Protein AF-A0A497AM89-F1 (afdb_monomer)

Radius of gyration: 17.64 Å; Cα contacts (8 Å, |Δi|>4): 159; chains: 1; bounding box: 43×47×43 Å

Nearest PDB structures (foldseek):
  7n85-assembly1_N  TM=2.072E-01  e=9.707E+00  Saccharomyces cerevisiae

Solvent-accessible surface area (backbone atoms only — not comparable to full-atom values): 8604 Å² total; per-residue (Å²): 138,63,62,71,59,45,32,52,53,54,48,43,53,71,74,68,54,78,68,84,82,56,88,74,90,77,74,76,93,65,68,86,78,47,58,46,71,49,57,43,36,71,76,39,58,88,49,43,69,55,52,53,50,50,43,69,69,37,69,60,67,44,35,22,43,51,42,39,47,38,32,70,67,60,73,43,60,59,74,57,38,69,57,47,36,76,66,51,72,31,30,36,32,23,48,21,44,52,47,31,33,75,74,61,70,43,58,66,71,56,38,71,65,44,36,82,69,54,89,47,61,54,42,65,59,30,50,49,50,43,60,66,46,56,53,38,67,74,63,73,60,84,77,76,85,79,132

Structure (mmCIF, N/CA/C/O backbone):
data_AF-A0A497AM89-F1
#
_entry.id   AF-A0A497AM89-F1
#
loop_
_atom_site.group_PDB
_atom_site.id
_atom_site.type_symbol
_atom_site.label_atom_id
_atom_site.label_alt_id
_atom_site.label_comp_id
_atom_site.label_asym_id
_atom_site.label_entity_id
_atom_site.label_seq_id
_atom_site.pdbx_PDB_ins_code
_atom_site.Cartn_x
_atom_site.Cartn_y
_atom_site.Cartn_z
_atom_site.occupancy
_atom_site.B_iso_or_equiv
_atom_site.auth_seq_id
_atom_site.auth_comp_id
_atom_site.auth_asym_id
_atom_site.auth_atom_id
_atom_site.pdbx_PDB_model_num
ATOM 1 N N . MET A 1 1 ? 3.014 17.227 -13.993 1.00 41.84 1 MET A N 1
ATOM 2 C CA . MET A 1 1 ? 4.405 16.727 -13.898 1.00 41.84 1 MET A CA 1
ATOM 3 C C . MET A 1 1 ? 4.469 15.396 -13.118 1.00 41.84 1 MET A C 1
ATOM 5 O O . MET A 1 1 ? 5.423 15.170 -12.396 1.00 41.84 1 MET A O 1
ATOM 9 N N . TYR A 1 2 ? 3.465 14.515 -13.268 1.00 42.91 2 TYR A N 1
ATOM 10 C CA . TYR A 1 2 ?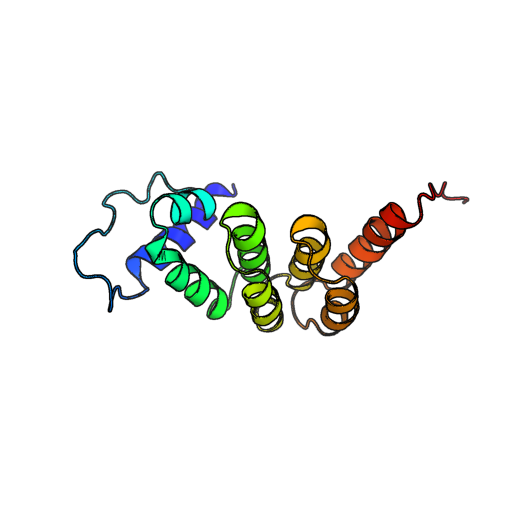 3.401 13.183 -12.627 1.00 42.91 2 TYR A CA 1
ATOM 11 C C . 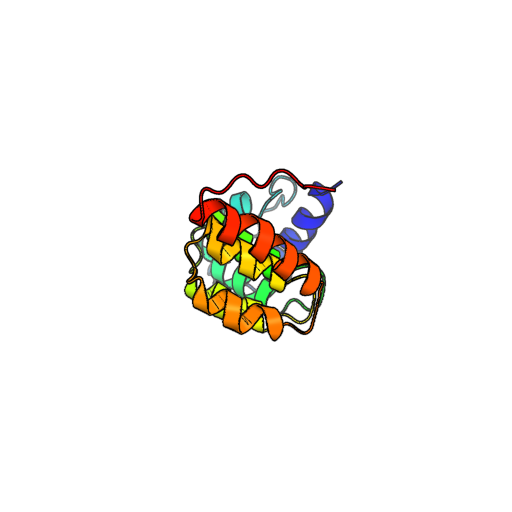TYR A 1 2 ? 3.925 12.068 -13.563 1.00 42.91 2 TYR A C 1
ATOM 13 O O . TYR A 1 2 ? 4.607 11.149 -13.130 1.00 42.91 2 TYR A O 1
ATOM 21 N N . TYR A 1 3 ? 3.716 12.227 -14.876 1.00 39.88 3 TYR A N 1
ATOM 22 C CA . TYR A 1 3 ? 3.997 11.230 -15.922 1.00 39.88 3 TYR A CA 1
ATOM 23 C C . TYR A 1 3 ? 5.466 10.778 -16.067 1.00 39.88 3 TYR A C 1
ATOM 25 O O . TYR A 1 3 ? 5.734 9.659 -16.494 1.00 39.88 3 TYR A O 1
ATOM 33 N N . ILE A 1 4 ? 6.441 11.614 -15.693 1.00 49.31 4 ILE A N 1
ATOM 34 C CA . ILE A 1 4 ? 7.875 11.277 -15.825 1.00 49.31 4 ILE A CA 1
ATOM 35 C C . ILE A 1 4 ? 8.347 10.358 -14.681 1.00 49.31 4 ILE A C 1
ATOM 37 O O . ILE A 1 4 ? 9.340 9.646 -14.830 1.00 49.31 4 ILE A O 1
ATOM 41 N N . TYR A 1 5 ? 7.656 10.370 -13.536 1.00 51.84 5 TYR A N 1
ATOM 42 C CA . TYR A 1 5 ? 8.082 9.635 -12.346 1.00 51.84 5 TYR A CA 1
ATOM 43 C C . TYR A 1 5 ? 7.688 8.154 -12.417 1.00 51.84 5 TYR A C 1
ATOM 45 O O . TYR A 1 5 ? 8.537 7.297 -12.178 1.00 51.84 5 TYR A O 1
ATOM 53 N N . GLU A 1 6 ? 6.460 7.850 -12.849 1.00 57.66 6 GLU A N 1
ATOM 54 C CA . GLU A 1 6 ? 5.988 6.465 -13.007 1.00 57.66 6 GLU A CA 1
ATOM 55 C C . GLU A 1 6 ? 6.742 5.710 -14.104 1.00 57.66 6 GLU A C 1
ATOM 57 O O . GLU A 1 6 ? 7.229 4.604 -13.878 1.00 57.66 6 GLU A O 1
ATOM 62 N N . SER A 1 7 ? 6.986 6.364 -15.243 1.00 54.81 7 SER A N 1
ATOM 63 C CA . SER A 1 7 ? 7.740 5.786 -16.365 1.00 54.81 7 SER A CA 1
ATOM 64 C C . SER A 1 7 ? 9.145 5.297 -15.960 1.00 54.81 7 SER A C 1
ATOM 66 O O . SER A 1 7 ? 9.651 4.316 -16.500 1.00 54.81 7 SER A O 1
ATOM 68 N N . ARG A 1 8 ? 9.792 5.943 -14.973 1.00 64.06 8 ARG A N 1
ATOM 69 C CA . ARG A 1 8 ? 11.110 5.525 -14.455 1.00 64.06 8 ARG A CA 1
ATOM 70 C C . ARG A 1 8 ? 11.036 4.315 -13.523 1.00 64.06 8 ARG A C 1
ATOM 72 O O . ARG A 1 8 ? 11.970 3.517 -13.528 1.00 64.06 8 ARG A O 1
ATOM 79 N N . LYS A 1 9 ? 9.962 4.168 -12.738 1.00 66.56 9 LYS A N 1
ATOM 80 C CA . LYS A 1 9 ? 9.742 2.989 -11.878 1.00 66.56 9 LYS A CA 1
ATOM 81 C C . LYS A 1 9 ? 9.435 1.755 -12.719 1.00 66.56 9 LYS A C 1
ATOM 83 O O . LYS A 1 9 ? 10.019 0.701 -12.496 1.00 66.56 9 LYS A O 1
ATOM 88 N N . ILE A 1 10 ? 8.582 1.923 -13.728 1.00 66.12 10 ILE A N 1
ATOM 89 C CA . ILE A 1 10 ? 8.226 0.872 -14.685 1.00 66.12 10 ILE A CA 1
ATOM 90 C C . ILE A 1 10 ? 9.477 0.421 -15.447 1.00 66.12 10 ILE A C 1
ATOM 92 O O . ILE A 1 10 ? 9.793 -0.766 -15.461 1.00 66.12 10 ILE A O 1
ATOM 96 N N . ALA A 1 11 ? 10.276 1.368 -15.956 1.00 62.06 11 ALA A N 1
ATOM 97 C CA . ALA A 1 11 ? 11.578 1.059 -16.545 1.00 62.06 11 ALA A CA 1
ATOM 98 C C . ALA A 1 11 ? 12.500 0.308 -15.564 1.00 62.06 11 ALA A C 1
ATOM 100 O O . ALA A 1 11 ? 13.150 -0.661 -15.945 1.00 62.06 11 ALA A O 1
ATOM 101 N N . TYR A 1 12 ? 12.560 0.715 -14.291 1.00 66.94 12 TYR A N 1
ATOM 102 C CA . TYR A 1 12 ? 13.382 0.035 -13.287 1.00 66.94 12 TYR A CA 1
ATOM 103 C C . TYR A 1 12 ? 12.977 -1.433 -13.108 1.00 66.94 12 TYR A C 1
ATOM 105 O O . TYR A 1 12 ? 13.847 -2.301 -13.166 1.00 66.94 12 TYR A O 1
ATOM 113 N N . VAL A 1 13 ? 11.678 -1.722 -12.970 1.00 65.19 13 VAL A N 1
ATOM 114 C CA . VAL A 1 13 ? 11.175 -3.103 -12.866 1.00 65.19 13 VAL A CA 1
ATOM 115 C C . VAL A 1 13 ? 11.554 -3.920 -14.099 1.00 65.19 13 VAL A C 1
ATOM 117 O O . VAL A 1 13 ? 12.053 -5.033 -13.960 1.00 65.19 13 VAL A O 1
ATOM 120 N N . MET A 1 14 ? 11.417 -3.340 -15.292 1.00 63.97 14 MET A N 1
ATOM 121 C CA . MET A 1 14 ? 11.746 -4.007 -16.554 1.00 63.97 14 MET A CA 1
ATOM 122 C C . MET A 1 14 ? 13.244 -4.296 -16.739 1.00 63.97 14 MET A C 1
ATOM 124 O O . MET A 1 14 ? 13.595 -5.299 -17.354 1.00 63.97 14 MET A O 1
ATOM 128 N N . PHE A 1 15 ? 14.135 -3.434 -16.232 1.00 64.00 15 PHE A N 1
ATOM 129 C CA . PHE A 1 15 ? 15.583 -3.548 -16.466 1.00 64.00 15 PHE A CA 1
ATOM 130 C C . PHE A 1 15 ? 16.378 -4.176 -15.309 1.00 64.00 15 PHE A C 1
ATOM 132 O O . PHE A 1 15 ? 17.474 -4.678 -15.551 1.00 64.00 15 PHE A O 1
ATOM 139 N N . HIS A 1 16 ? 15.886 -4.122 -14.063 1.00 60.53 16 HIS A N 1
ATOM 140 C CA . HIS A 1 16 ? 16.680 -4.470 -12.871 1.00 60.53 16 HIS A CA 1
ATOM 141 C C . HIS A 1 16 ? 16.189 -5.697 -12.099 1.00 60.53 16 HIS A C 1
ATOM 143 O O . HIS A 1 16 ? 16.993 -6.281 -11.371 1.00 60.53 16 HIS A O 1
ATOM 149 N N . TYR A 1 17 ? 14.935 -6.134 -12.261 1.00 58.84 17 TYR A N 1
ATOM 150 C CA . TYR A 1 17 ? 14.519 -7.430 -11.722 1.00 58.84 17 TYR A CA 1
ATOM 151 C C . TYR A 1 17 ? 14.913 -8.501 -12.732 1.00 58.84 17 TYR A C 1
ATOM 153 O O . TYR A 1 17 ? 14.383 -8.526 -13.844 1.00 58.84 17 TYR A O 1
ATOM 161 N N . PRO A 1 18 ? 15.902 -9.357 -12.413 1.00 49.38 18 PRO A N 1
ATOM 162 C CA . PRO A 1 18 ? 16.391 -10.309 -13.381 1.00 49.38 18 PRO A CA 1
ATOM 163 C C . PRO A 1 18 ? 15.246 -11.278 -13.674 1.00 49.38 18 PRO A C 1
ATOM 165 O O . PRO A 1 18 ? 14.744 -11.940 -12.765 1.00 49.38 18 PRO A O 1
ATOM 168 N N . LEU A 1 19 ? 14.863 -11.344 -14.950 1.00 49.59 19 LEU A N 1
ATOM 169 C CA . LEU A 1 19 ? 13.960 -12.305 -15.588 1.00 49.59 19 LEU A CA 1
ATOM 170 C C . LEU A 1 19 ? 14.469 -13.754 -15.405 1.00 49.59 19 LEU A C 1
ATOM 172 O O . LEU A 1 19 ? 14.641 -14.497 -16.364 1.00 49.59 19 LEU A O 1
ATOM 176 N N . LYS A 1 20 ? 14.786 -14.188 -14.179 1.00 43.16 20 LYS A N 1
ATOM 177 C CA . LYS A 1 20 ? 15.397 -15.496 -13.908 1.00 43.16 20 LYS A CA 1
ATOM 178 C C . LYS A 1 20 ? 14.455 -16.657 -14.217 1.00 43.16 20 LYS A C 1
ATOM 180 O O . LYS A 1 20 ? 14.937 -17.778 -14.288 1.00 43.16 20 LYS A O 1
ATOM 185 N N . ASN A 1 21 ? 13.165 -16.390 -14.442 1.00 42.69 21 ASN A N 1
ATOM 186 C CA . ASN A 1 21 ? 12.148 -17.413 -14.685 1.00 42.69 21 ASN A CA 1
ATOM 187 C C . ASN A 1 21 ? 11.257 -17.172 -15.917 1.00 42.69 21 ASN A C 1
ATOM 189 O O . ASN A 1 21 ? 10.284 -17.902 -16.086 1.00 42.69 21 ASN A O 1
ATOM 193 N N . THR A 1 22 ? 11.558 -16.215 -16.800 1.00 45.19 22 THR A N 1
ATOM 194 C CA . THR A 1 22 ? 10.857 -16.124 -18.092 1.00 45.19 22 THR A CA 1
ATOM 195 C C . THR A 1 22 ? 11.773 -16.627 -19.200 1.00 45.19 22 THR A C 1
ATOM 197 O O . THR A 1 22 ? 12.728 -15.978 -19.626 1.00 45.19 22 THR A O 1
ATOM 200 N N . HIS A 1 23 ? 11.494 -17.846 -19.662 1.00 40.28 23 HIS A N 1
ATOM 201 C CA . HIS A 1 23 ? 11.965 -18.289 -20.965 1.00 40.28 23 HIS A CA 1
ATOM 202 C C . HIS A 1 23 ? 11.482 -17.274 -22.013 1.00 40.28 23 HIS A C 1
ATOM 204 O O . HIS A 1 23 ? 10.283 -17.048 -22.125 1.00 40.28 23 HIS A O 1
ATOM 210 N N . HIS A 1 24 ? 12.434 -16.722 -22.770 1.00 40.03 24 HIS A N 1
ATOM 211 C CA . HIS A 1 24 ? 12.269 -15.808 -23.908 1.00 40.03 24 HIS A CA 1
ATOM 212 C C . HIS A 1 24 ? 12.011 -14.324 -23.579 1.00 40.03 24 HIS A C 1
ATOM 214 O O . HIS A 1 24 ? 10.889 -13.856 -23.492 1.00 40.03 24 HIS A O 1
ATOM 220 N N . GLY A 1 25 ? 13.099 -13.552 -23.500 1.00 46.28 25 GLY A N 1
ATOM 221 C CA . GLY A 1 25 ? 13.471 -12.651 -24.602 1.00 46.28 25 GLY A CA 1
ATOM 222 C C . GLY A 1 25 ? 12.573 -11.464 -24.969 1.00 46.28 25 GLY A C 1
ATOM 223 O O . GLY A 1 25 ? 12.875 -10.821 -25.966 1.00 46.28 25 GLY A O 1
ATOM 224 N N . GLU A 1 26 ? 11.531 -11.135 -24.216 1.00 50.97 26 GLU A N 1
ATOM 225 C CA . GLU A 1 26 ? 10.704 -9.952 -24.484 1.00 50.97 26 GLU A CA 1
ATOM 226 C C . GLU A 1 26 ? 11.038 -8.841 -23.485 1.00 50.97 26 GLU A C 1
ATOM 228 O O . GLU A 1 26 ? 10.316 -8.595 -22.525 1.00 50.97 26 GLU A O 1
ATOM 233 N N . VAL A 1 27 ? 12.179 -8.177 -23.691 1.00 52.66 27 VAL A N 1
ATOM 234 C CA . VAL A 1 27 ? 12.383 -6.827 -23.147 1.00 52.66 27 VAL A CA 1
ATOM 235 C C . VAL A 1 27 ? 11.750 -5.873 -24.165 1.00 52.66 27 VAL A C 1
ATOM 237 O O . VAL A 1 27 ? 12.249 -5.807 -25.288 1.00 52.66 27 VAL A O 1
ATOM 240 N N . PRO A 1 28 ? 10.660 -5.160 -23.839 1.00 52.16 28 PRO A N 1
ATOM 241 C CA . PRO A 1 28 ? 10.019 -4.236 -24.769 1.00 52.16 28 PRO A CA 1
ATOM 242 C C . PRO A 1 28 ? 11.004 -3.149 -25.199 1.00 52.16 28 PRO A C 1
ATOM 244 O O . PRO A 1 28 ? 11.525 -2.409 -24.362 1.00 52.16 28 PRO A O 1
ATOM 247 N N . GLU A 1 29 ? 11.257 -3.046 -26.504 1.00 49.19 29 GLU A N 1
ATOM 248 C CA . GLU A 1 29 ? 12.229 -2.104 -27.078 1.00 49.19 29 GLU A CA 1
ATOM 249 C C . GLU A 1 29 ? 11.860 -0.630 -26.819 1.00 49.19 29 GLU A C 1
ATOM 251 O O . GLU A 1 29 ? 12.719 0.248 -26.903 1.00 49.19 29 GLU A O 1
ATOM 256 N N . THR A 1 30 ? 10.611 -0.336 -26.435 1.00 53.09 30 THR A N 1
ATOM 257 C CA . THR A 1 30 ? 10.138 1.031 -26.181 1.00 53.09 30 THR A CA 1
ATOM 258 C C . THR A 1 30 ? 9.281 1.134 -24.914 1.00 53.09 30 THR A C 1
ATOM 260 O O . THR A 1 30 ? 8.060 1.041 -24.953 1.00 53.09 30 THR A O 1
ATOM 263 N N . VAL A 1 31 ? 9.921 1.448 -23.782 1.00 54.50 31 VAL A N 1
ATOM 264 C CA . VAL A 1 31 ? 9.270 1.847 -22.507 1.00 54.50 31 VAL A CA 1
ATOM 265 C C . VAL A 1 31 ? 8.541 3.206 -22.615 1.00 54.50 31 VAL A C 1
ATOM 267 O O . VAL A 1 31 ? 7.919 3.671 -21.667 1.00 54.50 31 VAL A O 1
ATOM 270 N N . GLN A 1 32 ? 8.610 3.876 -23.770 1.00 55.03 32 GLN A N 1
ATOM 271 C CA . GLN A 1 32 ? 8.158 5.260 -23.949 1.00 55.03 32 GLN A CA 1
ATOM 272 C C . GLN A 1 32 ? 6.633 5.462 -23.911 1.00 55.03 32 GLN A C 1
ATOM 274 O O . GLN A 1 32 ? 6.206 6.607 -23.788 1.00 55.03 32 GLN A O 1
ATOM 279 N N . GLU A 1 33 ? 5.823 4.400 -23.966 1.00 60.09 33 GLU A N 1
ATOM 280 C CA . GLU A 1 33 ? 4.354 4.518 -24.024 1.00 60.09 33 GLU A CA 1
ATOM 281 C C . GLU A 1 33 ? 3.624 4.046 -22.757 1.00 60.09 33 GLU A C 1
ATOM 283 O O . GLU A 1 33 ? 2.434 4.314 -22.605 1.00 60.09 33 GLU A O 1
ATOM 288 N N . ILE A 1 34 ? 4.314 3.399 -21.814 1.00 67.56 34 ILE A N 1
ATOM 289 C CA . ILE A 1 34 ? 3.680 2.875 -20.599 1.00 67.56 34 ILE A CA 1
ATOM 290 C C . ILE A 1 34 ? 3.787 3.919 -19.491 1.00 67.56 34 ILE A C 1
ATOM 292 O O . ILE A 1 34 ? 4.858 4.149 -18.929 1.00 67.56 34 ILE A O 1
ATOM 296 N N . SER A 1 35 ? 2.661 4.563 -19.188 1.00 71.00 35 SER A N 1
ATOM 297 C CA . SER A 1 35 ? 2.618 5.697 -18.259 1.00 71.00 35 SER A CA 1
ATOM 298 C C . SER A 1 35 ? 2.102 5.344 -16.862 1.00 71.00 35 SER A C 1
ATOM 300 O O . SER A 1 35 ? 2.292 6.132 -15.932 1.00 71.00 35 SER A O 1
ATOM 302 N N . THR A 1 36 ? 1.481 4.170 -16.704 1.00 77.00 36 THR A N 1
ATOM 303 C CA . THR A 1 36 ? 0.863 3.717 -15.451 1.00 77.00 36 THR A CA 1
ATOM 304 C C . THR A 1 36 ? 1.127 2.235 -15.168 1.00 77.00 36 THR A C 1
ATOM 306 O O . THR A 1 36 ? 1.404 1.450 -16.077 1.00 77.0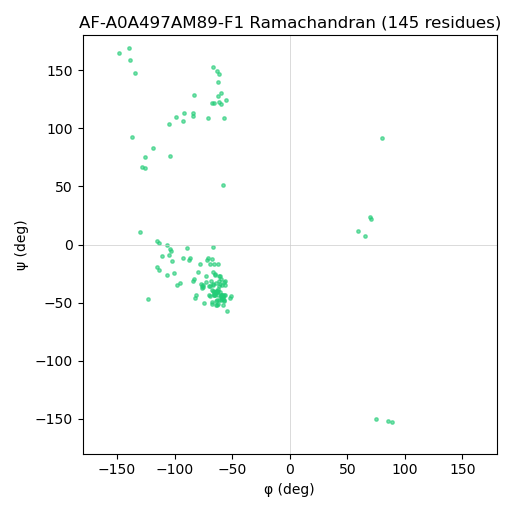0 36 THR A O 1
ATOM 309 N N . TRP A 1 37 ? 1.007 1.834 -13.896 1.00 79.00 37 TRP A N 1
ATOM 310 C CA . TRP A 1 37 ? 1.021 0.417 -13.512 1.00 79.00 37 TRP A CA 1
ATOM 311 C C . TRP A 1 37 ? -0.121 -0.380 -14.137 1.00 79.00 37 TRP A C 1
ATOM 313 O O . TRP A 1 37 ? 0.056 -1.562 -14.417 1.00 79.00 37 TRP A O 1
ATOM 323 N N . GLU A 1 38 ? -1.266 0.260 -14.367 1.00 83.56 38 GLU A N 1
ATOM 324 C CA . GLU A 1 38 ? -2.422 -0.363 -15.005 1.00 83.56 38 GLU A CA 1
ATOM 325 C C . GLU A 1 38 ? -2.091 -0.767 -16.442 1.00 83.56 38 GLU A C 1
ATOM 327 O O . GLU A 1 38 ? -2.215 -1.941 -16.786 1.00 83.56 38 GLU A O 1
ATOM 332 N N . ASP A 1 39 ? -1.558 0.160 -17.244 1.00 83.50 39 ASP A N 1
ATOM 333 C CA . ASP A 1 39 ? -1.111 -0.130 -18.611 1.00 83.50 39 ASP A CA 1
ATOM 334 C C . ASP A 1 39 ? -0.043 -1.234 -18.616 1.00 83.50 39 ASP A C 1
ATOM 336 O O . ASP A 1 39 ? -0.122 -2.185 -19.395 1.00 83.50 39 ASP A O 1
ATOM 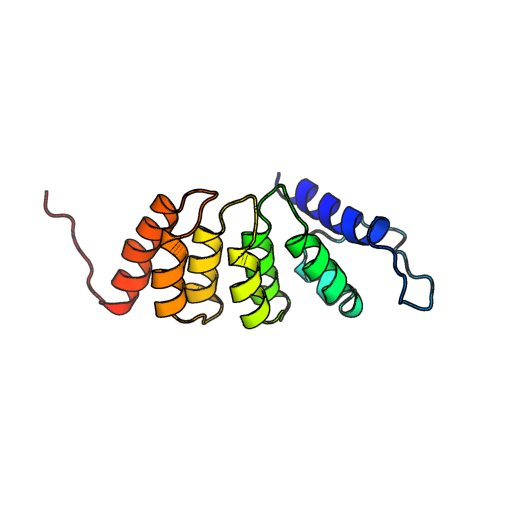340 N N . PHE A 1 40 ? 0.926 -1.145 -17.696 1.00 81.94 40 PHE A N 1
ATOM 341 C CA . PHE A 1 40 ? 2.014 -2.113 -17.584 1.00 81.94 40 PHE A CA 1
ATOM 342 C C . PHE A 1 40 ? 1.516 -3.524 -17.260 1.00 81.94 40 PHE A C 1
ATOM 344 O O . PHE A 1 40 ? 1.889 -4.480 -17.934 1.00 81.94 40 PHE A O 1
ATOM 351 N N . ILE A 1 41 ? 0.681 -3.672 -16.230 1.00 84.38 41 ILE A N 1
ATOM 352 C CA . ILE A 1 41 ? 0.191 -4.978 -15.775 1.00 84.38 41 ILE A CA 1
ATOM 353 C C . ILE A 1 41 ? -0.824 -5.549 -16.769 1.00 84.38 41 ILE A C 1
ATOM 355 O O . ILE A 1 41 ? -0.863 -6.763 -16.955 1.00 84.38 41 ILE A O 1
ATOM 359 N N . ASN A 1 42 ? -1.610 -4.707 -17.442 1.00 84.19 42 ASN A N 1
ATOM 360 C CA . ASN A 1 42 ? -2.505 -5.159 -18.505 1.00 84.19 42 ASN A CA 1
ATOM 361 C C . ASN A 1 42 ? -1.723 -5.684 -19.715 1.00 84.19 42 ASN A C 1
ATOM 363 O O . ASN A 1 42 ? -2.103 -6.703 -20.291 1.00 84.19 42 ASN A O 1
ATOM 367 N N . GLN A 1 43 ? -0.620 -5.025 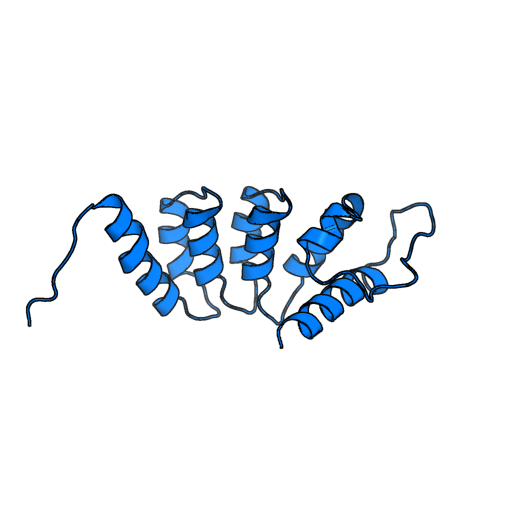-20.081 1.00 83.94 43 GLN A N 1
ATOM 368 C CA . GLN A 1 43 ? 0.227 -5.456 -21.192 1.00 83.94 43 GLN A CA 1
ATOM 369 C C . GLN A 1 43 ? 1.105 -6.665 -20.827 1.00 83.94 43 GLN A C 1
ATOM 371 O O . GLN A 1 43 ? 1.275 -7.572 -21.641 1.00 83.94 43 GLN A O 1
ATOM 376 N N . TYR A 1 44 ? 1.620 -6.717 -19.596 1.00 82.62 44 TYR A N 1
ATOM 377 C CA . TYR A 1 44 ? 2.517 -7.766 -19.102 1.00 82.62 44 TYR A CA 1
ATOM 378 C C . TYR A 1 44 ? 2.010 -8.370 -17.783 1.00 82.62 44 TYR A C 1
ATOM 380 O O . TYR A 1 44 ? 2.667 -8.259 -16.743 1.00 82.62 44 TYR A O 1
ATOM 388 N N . PRO A 1 45 ? 0.869 -9.083 -17.787 1.00 83.94 45 PRO A N 1
ATOM 389 C CA . PRO A 1 45 ? 0.269 -9.608 -16.557 1.00 83.94 45 PRO A CA 1
ATOM 390 C C . PRO A 1 45 ? 1.176 -10.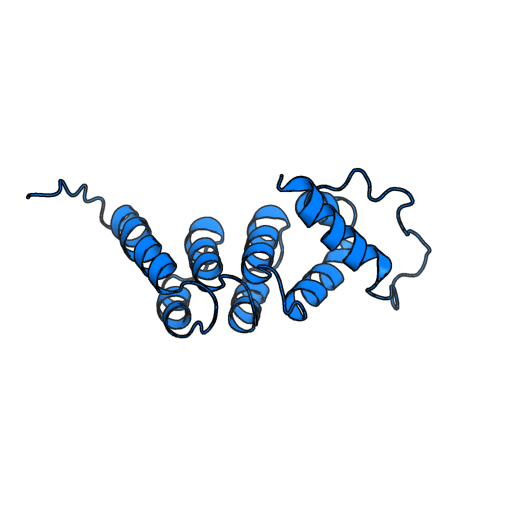603 -15.824 1.00 83.94 45 PRO A C 1
ATOM 392 O O . PRO A 1 45 ? 1.120 -10.719 -14.600 1.00 83.94 45 PRO A O 1
ATOM 395 N N . HIS A 1 46 ? 2.061 -11.287 -16.554 1.00 82.19 46 HIS A N 1
ATOM 396 C CA . HIS A 1 46 ? 3.043 -12.214 -15.994 1.00 82.19 46 HIS A CA 1
ATOM 397 C C . HIS A 1 46 ? 4.156 -11.521 -15.184 1.00 82.19 46 HIS A C 1
ATOM 399 O O . HIS A 1 46 ? 4.833 -12.189 -14.405 1.00 82.19 46 HIS A O 1
ATOM 405 N N . LEU A 1 47 ? 4.338 -10.201 -15.330 1.00 83.06 47 LEU A N 1
ATOM 406 C CA . LEU A 1 47 ? 5.312 -9.411 -14.568 1.00 83.06 47 LEU A CA 1
ATOM 407 C C . LEU A 1 47 ? 4.742 -8.853 -13.258 1.00 83.06 47 LEU A C 1
ATOM 409 O O . LEU A 1 47 ? 5.490 -8.272 -12.475 1.00 83.06 47 LEU A O 1
ATOM 413 N N . ARG A 1 48 ? 3.451 -9.067 -12.962 1.00 85.50 48 ARG A N 1
ATOM 414 C CA . ARG A 1 48 ? 2.826 -8.616 -11.707 1.00 85.50 48 ARG A CA 1
ATOM 415 C C . ARG A 1 48 ? 3.604 -9.036 -10.447 1.00 85.50 48 ARG A C 1
ATOM 417 O O . ARG A 1 48 ? 3.836 -8.157 -9.621 1.00 85.50 48 ARG A O 1
ATOM 424 N N . PRO A 1 49 ? 4.098 -10.284 -10.301 1.00 87.19 49 PRO A N 1
ATOM 425 C CA . PRO A 1 49 ? 4.895 -10.655 -9.128 1.00 87.19 49 PRO A CA 1
ATOM 426 C C . PRO A 1 49 ? 6.179 -9.827 -8.968 1.00 87.19 49 PRO A C 1
ATOM 428 O O . PRO A 1 49 ? 6.628 -9.600 -7.851 1.00 87.19 49 PRO A O 1
ATOM 431 N N . MET A 1 50 ? 6.765 -9.343 -10.069 1.00 84.62 50 MET A N 1
ATOM 432 C CA . MET A 1 50 ? 7.949 -8.476 -10.016 1.00 84.62 50 MET A CA 1
ATOM 433 C C . MET A 1 50 ? 7.592 -7.056 -9.574 1.00 84.62 50 MET A C 1
ATOM 435 O O . MET A 1 50 ? 8.368 -6.428 -8.860 1.00 84.62 50 MET A O 1
ATOM 439 N N . VAL A 1 51 ? 6.412 -6.557 -9.959 1.00 87.31 51 VAL A N 1
ATOM 440 C CA . VAL A 1 51 ? 5.884 -5.278 -9.455 1.00 87.31 51 VAL A CA 1
ATOM 441 C C . VAL A 1 51 ? 5.640 -5.363 -7.952 1.00 87.31 51 VAL A C 1
ATOM 443 O O . VAL A 1 51 ? 6.083 -4.490 -7.212 1.00 87.31 51 VAL A O 1
ATOM 446 N N . GLU A 1 52 ? 4.981 -6.429 -7.497 1.00 90.56 52 GLU A N 1
ATOM 447 C CA . GLU A 1 52 ? 4.730 -6.671 -6.074 1.00 90.56 52 GLU A CA 1
ATOM 448 C C . GLU A 1 52 ? 6.049 -6.717 -5.293 1.00 90.56 52 GLU A C 1
ATOM 450 O O . GLU A 1 52 ? 6.216 -5.963 -4.335 1.00 90.56 52 GLU A O 1
ATOM 455 N N . GLN A 1 53 ? 7.033 -7.484 -5.775 1.00 89.56 53 GLN A N 1
ATOM 456 C CA . GLN A 1 53 ? 8.361 -7.556 -5.164 1.00 89.56 53 GLN A CA 1
ATOM 457 C C . GLN A 1 53 ? 9.073 -6.191 -5.127 1.00 89.56 53 GLN A C 1
ATOM 459 O O . GLN A 1 53 ? 9.655 -5.822 -4.106 1.00 89.56 53 GLN A O 1
ATOM 464 N N . TYR A 1 54 ? 9.015 -5.414 -6.211 1.00 88.56 54 TYR A N 1
ATOM 465 C CA . TYR A 1 54 ? 9.593 -4.070 -6.243 1.00 88.56 54 TYR A CA 1
ATOM 466 C C . TYR A 1 54 ? 8.990 -3.156 -5.175 1.00 88.56 54 TYR A C 1
ATOM 468 O O . TYR A 1 54 ? 9.718 -2.430 -4.495 1.00 88.56 54 TYR A O 1
ATOM 476 N N . LEU A 1 55 ? 7.668 -3.198 -5.004 1.00 90.06 55 LEU A N 1
ATOM 477 C CA . LEU A 1 55 ? 6.972 -2.386 -4.010 1.00 90.06 55 LEU A CA 1
ATOM 478 C C . LEU A 1 55 ? 7.257 -2.852 -2.576 1.00 90.06 55 LEU A C 1
ATOM 480 O O . LEU A 1 55 ? 7.384 -2.009 -1.688 1.00 90.06 55 LEU A O 1
ATOM 484 N N . GLU A 1 56 ? 7.404 -4.158 -2.351 1.00 92.00 56 GLU A N 1
ATOM 485 C CA . GLU A 1 56 ? 7.819 -4.728 -1.061 1.00 92.00 56 GLU A CA 1
ATOM 486 C C . GLU A 1 56 ? 9.226 -4.263 -0.646 1.00 92.00 56 GLU A C 1
ATOM 488 O O . GLU A 1 56 ? 9.481 -3.961 0.523 1.00 92.00 56 GLU A O 1
ATOM 493 N N . GLU A 1 57 ? 10.147 -4.178 -1.607 1.00 88.88 57 GLU A N 1
ATOM 494 C CA . GLU A 1 57 ? 11.549 -3.814 -1.375 1.00 88.88 57 GLU A CA 1
ATOM 495 C C . GLU A 1 57 ? 11.795 -2.293 -1.401 1.00 88.88 57 GLU A C 1
ATOM 497 O O . GLU A 1 57 ? 12.852 -1.819 -0.964 1.00 88.88 57 GLU A O 1
ATOM 502 N N . ALA A 1 58 ? 10.827 -1.506 -1.878 1.00 86.44 58 ALA A N 1
ATOM 503 C CA . ALA A 1 58 ? 10.954 -0.065 -2.036 1.00 86.44 58 ALA A CA 1
ATOM 504 C C . ALA A 1 58 ? 11.201 0.657 -0.698 1.00 86.44 58 ALA A C 1
ATOM 506 O O . ALA A 1 58 ? 10.412 0.621 0.248 1.00 86.44 58 ALA A O 1
ATOM 507 N N . THR A 1 59 ? 12.310 1.397 -0.640 1.00 86.88 59 THR A N 1
ATOM 508 C CA . THR A 1 59 ? 12.718 2.192 0.534 1.00 86.88 59 THR A CA 1
ATOM 509 C C . THR A 1 59 ? 12.529 3.698 0.350 1.00 86.88 59 THR A C 1
ATOM 511 O O . THR A 1 59 ? 12.821 4.470 1.259 1.00 86.88 59 THR A O 1
ATOM 514 N N . THR A 1 60 ? 12.041 4.133 -0.814 1.00 84.75 60 THR A N 1
ATOM 515 C CA . THR A 1 60 ? 11.799 5.542 -1.159 1.00 84.75 60 THR A CA 1
ATOM 516 C C . THR A 1 60 ? 10.488 5.684 -1.936 1.00 84.75 60 THR A C 1
ATOM 518 O O . THR A 1 60 ? 9.904 4.688 -2.360 1.00 84.75 60 THR A O 1
ATOM 521 N N . GLY A 1 61 ? 10.013 6.919 -2.124 1.00 87.75 61 GLY A N 1
ATOM 522 C CA . GLY A 1 61 ? 8.728 7.180 -2.779 1.00 87.75 61 GLY A CA 1
ATOM 523 C C . GLY A 1 61 ? 7.536 6.861 -1.871 1.00 87.75 61 GLY A C 1
ATOM 524 O O . GLY A 1 61 ? 7.638 7.003 -0.652 1.00 87.75 61 GLY A O 1
ATOM 525 N N . ASN A 1 62 ? 6.406 6.461 -2.467 1.00 89.56 62 ASN A N 1
ATOM 526 C CA . ASN A 1 62 ? 5.186 6.090 -1.742 1.00 89.56 62 ASN A CA 1
ATOM 527 C C . ASN A 1 62 ? 4.678 4.684 -2.118 1.00 89.56 62 ASN A C 1
ATOM 529 O O . ASN A 1 62 ? 3.605 4.560 -2.705 1.00 89.56 62 ASN A O 1
ATOM 533 N N . PRO A 1 63 ? 5.436 3.618 -1.796 1.00 92.25 63 PRO A N 1
ATOM 534 C CA . PRO A 1 63 ? 5.094 2.256 -2.207 1.00 92.25 63 PRO A CA 1
ATOM 535 C C . PRO A 1 63 ? 3.730 1.793 -1.696 1.00 92.25 63 PRO A C 1
ATOM 537 O O . PRO A 1 63 ? 3.018 1.113 -2.421 1.00 92.25 63 PRO A O 1
ATOM 540 N N . ALA A 1 64 ? 3.312 2.208 -0.497 1.00 93.81 64 ALA A N 1
ATOM 541 C CA . ALA A 1 64 ? 1.998 1.839 0.022 1.00 93.81 64 ALA A CA 1
ATOM 542 C C . ALA A 1 64 ? 0.846 2.371 -0.843 1.00 93.81 64 ALA A C 1
ATOM 544 O O . ALA A 1 64 ? -0.145 1.673 -1.047 1.00 93.81 64 ALA A O 1
ATOM 545 N N . TYR A 1 65 ? 0.979 3.587 -1.377 1.00 91.19 65 TYR A N 1
ATOM 546 C CA . TYR A 1 65 ? -0.022 4.136 -2.288 1.00 91.19 65 TYR A CA 1
ATOM 547 C C . TYR A 1 65 ? -0.055 3.374 -3.617 1.00 91.19 65 TYR A C 1
ATOM 549 O O . TYR A 1 65 ? -1.134 3.091 -4.127 1.00 91.19 65 TYR A O 1
ATOM 557 N N . GLU A 1 66 ? 1.107 2.969 -4.138 1.00 91.50 66 GLU A N 1
ATOM 558 C CA . GLU A 1 66 ? 1.180 2.123 -5.337 1.00 91.50 66 GLU A CA 1
ATOM 559 C C . GLU A 1 66 ? 0.528 0.754 -5.108 1.00 91.50 66 GLU A C 1
ATOM 561 O O . GLU A 1 66 ? -0.207 0.276 -5.965 1.00 91.50 66 GLU A O 1
ATOM 566 N N . MET A 1 67 ? 0.738 0.140 -3.935 1.00 94.50 67 MET A N 1
ATOM 567 C CA . MET A 1 67 ? 0.098 -1.128 -3.558 1.00 94.50 67 MET A CA 1
ATOM 568 C C . MET A 1 67 ? -1.430 -1.002 -3.585 1.00 94.50 67 MET A C 1
ATOM 570 O O . MET A 1 67 ? -2.109 -1.835 -4.183 1.00 94.50 67 MET A O 1
ATOM 574 N N . PHE A 1 68 ? -1.971 0.067 -2.993 1.00 93.81 68 PHE A N 1
ATOM 575 C CA . PHE A 1 68 ? -3.395 0.396 -3.100 1.00 93.81 68 PHE A CA 1
ATOM 576 C C . PHE A 1 68 ? -3.827 0.546 -4.568 1.00 93.81 68 PHE A C 1
ATOM 578 O O . PHE A 1 68 ? -4.834 -0.032 -4.985 1.00 93.81 68 PHE A O 1
ATOM 585 N N . TYR A 1 69 ? -3.065 1.302 -5.359 1.00 91.69 69 TYR A N 1
ATOM 586 C CA . TYR A 1 69 ? -3.400 1.588 -6.749 1.00 91.69 69 TYR A CA 1
ATOM 587 C C . TYR A 1 69 ? -3.504 0.306 -7.585 1.00 91.69 69 TYR A C 1
ATOM 589 O O . TYR A 1 69 ? -4.488 0.116 -8.302 1.00 91.69 69 TYR A O 1
ATOM 597 N N . ILE A 1 70 ? -2.551 -0.621 -7.447 1.00 91.44 70 ILE A N 1
ATOM 598 C CA . ILE A 1 70 ? -2.579 -1.879 -8.204 1.00 91.44 70 ILE A CA 1
ATOM 599 C C . ILE A 1 70 ? -3.655 -2.857 -7.711 1.00 91.44 70 ILE A C 1
ATOM 601 O O . ILE A 1 70 ? -4.188 -3.621 -8.516 1.00 91.44 70 ILE A O 1
ATOM 605 N N . VAL A 1 71 ? -4.055 -2.814 -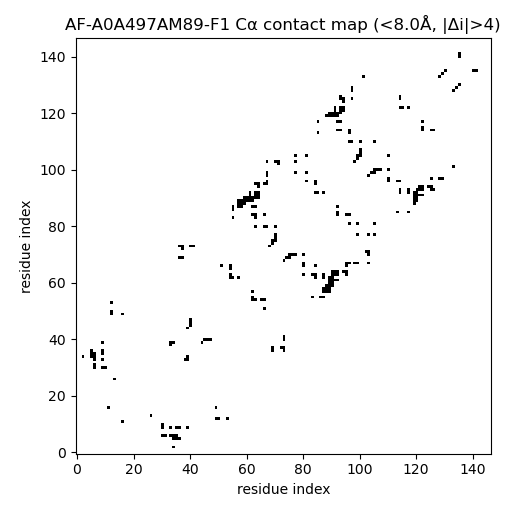6.436 1.00 94.31 71 VAL A N 1
ATOM 606 C CA . VAL A 1 71 ? -5.247 -3.553 -5.974 1.00 94.31 71 VAL A CA 1
ATOM 607 C C . VAL A 1 71 ? -6.496 -3.012 -6.661 1.00 94.31 71 VAL A C 1
ATOM 609 O O . VAL A 1 71 ? -7.273 -3.780 -7.227 1.00 94.31 71 VAL A O 1
ATOM 612 N N . ARG A 1 72 ? -6.662 -1.686 -6.666 1.00 92.00 72 ARG A N 1
ATOM 613 C CA . ARG A 1 72 ? -7.843 -1.025 -7.228 1.00 92.00 72 ARG A CA 1
ATOM 614 C C . ARG A 1 72 ? -7.976 -1.217 -8.738 1.00 92.00 72 ARG A C 1
ATOM 616 O O . ARG A 1 72 ? -9.083 -1.433 -9.222 1.00 92.00 72 ARG A O 1
ATOM 623 N N . HIS A 1 73 ? -6.872 -1.084 -9.468 1.00 88.00 73 HIS A N 1
ATOM 624 C CA . HIS A 1 73 ? -6.887 -0.975 -10.929 1.00 88.00 73 HIS A CA 1
ATOM 625 C C . HIS A 1 73 ? -6.405 -2.237 -11.649 1.00 88.00 73 HIS A C 1
ATOM 627 O O . HIS A 1 73 ? -6.815 -2.492 -12.774 1.00 88.00 73 HIS A O 1
ATOM 633 N N . CYS A 1 74 ? -5.557 -3.051 -11.014 1.00 86.62 74 CYS A N 1
ATOM 634 C CA . CYS A 1 74 ? -4.850 -4.142 -11.698 1.00 86.62 74 CYS A CA 1
ATOM 635 C C . CYS A 1 74 ? -5.277 -5.544 -11.232 1.00 86.62 74 CYS A C 1
ATOM 637 O O . CYS A 1 74 ? -4.728 -6.545 -11.703 1.00 86.62 74 CYS A O 1
ATOM 639 N N . GLY A 1 75 ? -6.239 -5.635 -10.305 1.00 83.56 75 GLY A N 1
ATOM 640 C CA . GLY A 1 75 ? -6.751 -6.904 -9.779 1.00 83.56 75 GLY A CA 1
ATOM 641 C C . GLY A 1 75 ? -5.752 -7.666 -8.903 1.00 83.56 75 GLY A C 1
ATOM 642 O O . GLY A 1 75 ? -5.839 -8.890 -8.796 1.00 83.56 75 GLY A O 1
ATOM 643 N N . THR A 1 76 ? -4.781 -6.968 -8.308 1.00 88.00 76 THR A N 1
ATOM 644 C CA . THR A 1 76 ? -3.877 -7.543 -7.300 1.00 88.00 76 THR A CA 1
ATOM 645 C C . THR A 1 76 ? -4.645 -7.904 -6.020 1.00 88.00 76 THR A C 1
ATOM 647 O O . THR A 1 76 ? -5.676 -7.309 -5.706 1.00 88.00 76 THR A O 1
ATOM 650 N N . SER A 1 77 ? -4.155 -8.896 -5.265 1.00 93.44 77 SER A N 1
ATOM 651 C CA . SER A 1 77 ? -4.789 -9.336 -4.016 1.00 93.44 77 SER A CA 1
ATOM 652 C C . SER A 1 77 ? -4.817 -8.220 -2.970 1.00 93.44 77 SER A C 1
ATOM 654 O O . SER A 1 77 ? -3.789 -7.658 -2.587 1.00 93.44 77 SER A O 1
ATOM 656 N N . ARG A 1 78 ? -6.016 -7.971 -2.441 1.00 95.25 78 ARG A N 1
ATOM 657 C CA . ARG A 1 78 ? -6.239 -7.087 -1.296 1.00 95.25 78 ARG A CA 1
ATOM 658 C C . ARG A 1 78 ? -5.475 -7.572 -0.063 1.00 95.25 78 ARG A C 1
ATOM 660 O O . ARG A 1 78 ? -4.823 -6.777 0.601 1.00 95.25 78 ARG A O 1
ATOM 667 N N . GLU A 1 79 ? -5.509 -8.873 0.214 1.00 95.56 79 GLU A N 1
ATOM 668 C CA . GLU A 1 79 ? -4.861 -9.499 1.375 1.00 95.56 79 GLU A CA 1
ATOM 669 C C . GLU A 1 79 ? -3.332 -9.363 1.325 1.00 95.56 79 GLU A C 1
ATOM 671 O O . GLU A 1 79 ? -2.675 -9.237 2.361 1.00 95.56 79 GLU A O 1
ATOM 676 N N . TRP A 1 80 ? -2.752 -9.377 0.121 1.00 95.88 80 TRP A N 1
ATOM 677 C CA . TRP A 1 80 ? -1.342 -9.046 -0.075 1.00 95.88 80 TRP A CA 1
ATOM 678 C C . TRP A 1 80 ? -1.059 -7.591 0.324 1.00 95.88 80 TRP A C 1
ATOM 680 O O . TRP A 1 80 ? -0.196 -7.352 1.172 1.00 95.88 80 TRP A O 1
ATOM 690 N N . ALA A 1 81 ? -1.828 -6.631 -0.196 1.00 96.44 81 ALA A N 1
ATOM 691 C CA . ALA A 1 81 ? -1.609 -5.214 0.093 1.00 96.44 81 ALA A CA 1
ATOM 692 C C . ALA A 1 81 ? -1.827 -4.879 1.576 1.00 96.44 81 ALA A C 1
ATOM 694 O O . ALA A 1 81 ? -1.021 -4.161 2.164 1.00 96.44 81 ALA A O 1
ATOM 695 N N . GLU A 1 82 ? -2.851 -5.452 2.218 1.00 96.94 82 GLU A N 1
ATOM 696 C CA . GLU A 1 82 ? -3.103 -5.279 3.656 1.00 96.94 82 GLU A CA 1
ATOM 697 C C . GLU A 1 82 ? -1.906 -5.700 4.521 1.00 96.94 82 GLU A C 1
ATOM 699 O O . GLU A 1 82 ? -1.675 -5.127 5.588 1.00 96.94 82 GLU A O 1
ATOM 704 N N . ARG A 1 83 ? -1.135 -6.697 4.072 1.00 96.50 83 ARG A N 1
ATOM 705 C CA . ARG A 1 83 ? 0.056 -7.187 4.771 1.00 96.50 83 ARG A CA 1
ATOM 706 C C . ARG A 1 83 ? 1.287 -6.328 4.490 1.00 96.50 83 ARG A C 1
ATOM 708 O O . ARG A 1 83 ? 2.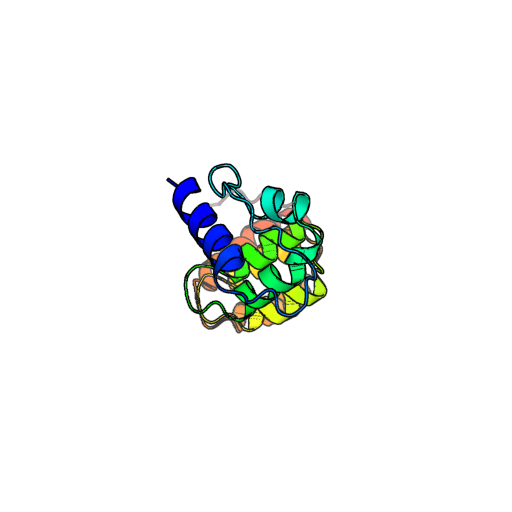027 -6.017 5.425 1.00 96.50 83 ARG A O 1
ATOM 715 N N . GLU A 1 84 ? 1.527 -5.975 3.229 1.00 96.50 84 GLU A N 1
ATOM 716 C CA . GLU A 1 84 ? 2.771 -5.309 2.820 1.00 96.50 84 GLU A CA 1
ATOM 717 C C . GLU A 1 84 ? 2.752 -3.793 3.053 1.00 96.50 84 GLU A C 1
ATOM 719 O O . GLU A 1 84 ? 3.782 -3.228 3.426 1.00 96.50 84 GLU A O 1
ATOM 724 N N . ILE A 1 85 ? 1.585 -3.135 2.998 1.00 95.81 85 ILE A N 1
ATOM 725 C CA . ILE A 1 85 ? 1.452 -1.707 3.344 1.00 95.81 85 ILE A CA 1
ATOM 726 C C . ILE A 1 85 ? 1.963 -1.429 4.767 1.00 95.81 85 ILE A C 1
ATOM 728 O O . ILE A 1 85 ? 2.575 -0.394 5.020 1.00 95.81 85 ILE A O 1
ATOM 732 N N . LEU A 1 86 ? 1.782 -2.366 5.701 1.00 94.25 86 LEU A N 1
ATOM 733 C CA . LEU A 1 86 ? 2.232 -2.213 7.090 1.00 94.25 86 LEU A CA 1
ATOM 734 C C . LEU A 1 86 ? 3.756 -2.301 7.253 1.00 94.25 86 LEU A C 1
ATOM 736 O O . LEU A 1 86 ? 4.286 -1.975 8.317 1.00 94.25 86 LEU A O 1
ATOM 740 N N . ARG A 1 87 ? 4.464 -2.773 6.224 1.00 94.50 87 ARG A N 1
ATOM 741 C CA . ARG A 1 87 ? 5.908 -3.035 6.243 1.00 94.50 87 ARG A CA 1
ATOM 742 C C . ARG A 1 87 ? 6.717 -1.983 5.496 1.00 94.50 87 ARG A C 1
ATOM 744 O O . ARG A 1 87 ? 7.947 -1.993 5.607 1.00 94.50 87 ARG A O 1
ATOM 751 N N . VAL A 1 88 ? 6.061 -1.078 4.767 1.00 91.69 88 VAL A N 1
ATOM 752 C CA . VAL A 1 88 ? 6.770 -0.052 4.002 1.00 91.69 88 VAL A CA 1
ATOM 753 C C . VAL A 1 88 ? 7.584 0.858 4.917 1.00 91.69 88 VAL A C 1
ATOM 755 O O . VAL A 1 88 ? 7.206 1.169 6.048 1.00 91.69 88 VAL A O 1
ATOM 758 N N . LYS A 1 89 ? 8.726 1.311 4.399 1.00 89.06 89 LYS A N 1
ATOM 759 C CA . LYS A 1 89 ? 9.682 2.148 5.140 1.00 89.06 89 LYS A CA 1
ATOM 760 C C . LYS A 1 89 ? 9.638 3.622 4.734 1.00 89.06 89 LYS A C 1
ATOM 762 O O . LYS A 1 89 ? 10.347 4.430 5.324 1.00 89.06 89 LYS A O 1
ATOM 767 N N . ALA A 1 90 ? 8.832 3.965 3.733 1.00 89.31 90 ALA A N 1
ATOM 768 C CA . ALA A 1 90 ? 8.706 5.307 3.179 1.00 89.31 90 ALA A CA 1
ATOM 769 C C . ALA A 1 90 ? 7.284 5.554 2.659 1.00 89.31 90 ALA A C 1
ATOM 771 O O . ALA A 1 90 ? 6.514 4.613 2.455 1.00 89.31 90 ALA A O 1
ATOM 772 N N . GLY A 1 91 ? 6.956 6.825 2.425 1.00 89.75 91 GLY A N 1
ATOM 773 C CA . GLY A 1 91 ? 5.659 7.238 1.897 1.00 89.75 91 GLY A CA 1
ATOM 774 C C . GLY A 1 91 ? 4.614 7.496 2.973 1.00 89.75 91 GLY A C 1
ATOM 775 O O . GLY A 1 91 ? 4.952 7.859 4.099 1.00 89.75 91 GLY A O 1
ATOM 776 N N . ASN A 1 92 ? 3.345 7.318 2.602 1.00 91.62 92 ASN A N 1
ATOM 777 C CA . ASN A 1 92 ? 2.190 7.545 3.465 1.00 91.62 92 ASN A CA 1
ATOM 778 C C . ASN A 1 92 ? 1.283 6.301 3.527 1.00 91.62 92 ASN A C 1
ATOM 780 O O . ASN A 1 92 ? 0.224 6.264 2.897 1.00 91.62 92 ASN A O 1
ATOM 784 N N . PRO A 1 93 ? 1.681 5.254 4.270 1.00 94.06 93 PRO A N 1
ATOM 785 C CA . PRO A 1 93 ? 0.873 4.046 4.397 1.00 94.06 93 PRO A CA 1
ATOM 786 C C . PRO A 1 93 ? -0.461 4.283 5.103 1.00 94.06 93 PRO A C 1
ATOM 788 O O . PRO A 1 93 ? -1.415 3.576 4.808 1.00 94.06 93 PRO A O 1
ATOM 791 N N . ALA A 1 94 ? -0.578 5.289 5.973 1.00 93.25 94 ALA A N 1
ATOM 792 C CA . ALA A 1 94 ? -1.848 5.596 6.626 1.00 93.25 94 ALA A CA 1
ATOM 793 C C . ALA A 1 94 ? -2.930 6.029 5.615 1.00 93.25 94 ALA A C 1
ATOM 795 O O . ALA A 1 94 ? -4.075 5.587 5.694 1.00 93.25 94 ALA A O 1
ATOM 796 N N . GLU A 1 95 ? -2.553 6.830 4.617 1.00 91.06 95 GLU A N 1
ATOM 797 C CA . GLU A 1 95 ? -3.430 7.202 3.500 1.00 91.06 95 GLU A CA 1
ATOM 798 C C . GLU A 1 95 ? -3.789 5.997 2.621 1.00 91.06 95 GLU A C 1
ATOM 800 O O . GLU A 1 95 ? -4.951 5.829 2.250 1.00 91.06 95 GLU A O 1
ATOM 805 N N . ALA A 1 96 ? -2.829 5.111 2.342 1.00 93.88 96 ALA A N 1
ATOM 806 C CA . ALA A 1 96 ? -3.100 3.884 1.597 1.00 93.88 96 ALA A CA 1
ATOM 807 C C . ALA A 1 96 ? -4.086 2.964 2.338 1.00 93.88 96 ALA A C 1
ATOM 809 O O . ALA A 1 96 ? -5.025 2.462 1.728 1.00 93.88 96 ALA A O 1
ATOM 810 N N . ILE A 1 97 ? -3.930 2.792 3.656 1.00 94.62 97 ILE A N 1
ATOM 811 C CA . ILE A 1 97 ? -4.852 2.019 4.504 1.00 94.62 97 ILE A CA 1
ATOM 812 C C . ILE A 1 97 ? -6.276 2.589 4.427 1.00 94.62 97 ILE A C 1
ATOM 814 O O . ILE A 1 97 ? -7.234 1.838 4.239 1.00 94.62 97 ILE A O 1
ATOM 818 N N . TYR A 1 98 ? -6.423 3.914 4.513 1.00 92.75 98 TYR A N 1
ATOM 819 C CA . TYR A 1 98 ? -7.717 4.576 4.341 1.00 92.75 98 TYR A CA 1
ATOM 820 C C . TYR A 1 98 ? -8.344 4.266 2.970 1.00 92.75 98 TYR A C 1
ATOM 822 O O . TYR A 1 98 ? -9.515 3.887 2.889 1.00 92.75 98 TYR A O 1
ATOM 830 N N . HIS A 1 99 ? -7.565 4.365 1.892 1.00 92.56 99 HIS A N 1
ATOM 831 C CA . HIS A 1 99 ? -8.047 4.061 0.546 1.00 92.56 99 HIS A CA 1
ATOM 832 C C . HIS A 1 99 ? -8.398 2.585 0.338 1.00 92.56 99 HIS A C 1
ATOM 834 O O . HIS A 1 99 ? -9.369 2.286 -0.356 1.00 92.56 99 HIS A O 1
ATOM 840 N N . MET A 1 100 ? -7.666 1.666 0.967 1.00 94.81 100 MET A N 1
ATOM 841 C CA . MET A 1 100 ? -7.972 0.236 0.935 1.00 94.81 100 MET A CA 1
ATOM 842 C C . MET A 1 100 ? -9.355 -0.060 1.531 1.00 94.81 100 MET A C 1
ATOM 844 O O . MET A 1 100 ? -10.120 -0.830 0.951 1.00 94.81 100 MET A O 1
ATOM 848 N N . VAL A 1 101 ? -9.727 0.596 2.636 1.00 93.50 101 VAL A N 1
ATOM 849 C CA . VAL A 1 101 ? -11.081 0.465 3.206 1.00 93.50 101 VAL A CA 1
ATOM 850 C C . VAL A 1 101 ? -12.124 1.086 2.287 1.00 93.50 101 VAL A C 1
ATOM 852 O O . VAL A 1 101 ? -13.102 0.433 1.931 1.00 93.50 101 VAL A O 1
ATOM 855 N N . ARG A 1 102 ? -11.900 2.336 1.871 1.00 89.38 102 ARG A N 1
ATOM 856 C CA . ARG A 1 102 ? -12.889 3.106 1.110 1.00 89.38 102 ARG A CA 1
ATOM 857 C C . ARG A 1 102 ? -13.175 2.519 -0.274 1.00 89.38 102 ARG A C 1
ATOM 859 O O . ARG A 1 102 ? -14.328 2.478 -0.687 1.00 89.38 102 ARG A O 1
ATOM 866 N N . ASP A 1 103 ? -12.130 2.104 -0.986 1.00 91.62 103 ASP A N 1
ATOM 867 C CA . ASP A 1 103 ? -12.206 1.791 -2.417 1.00 91.62 103 ASP A CA 1
ATOM 868 C C . ASP A 1 103 ? -11.990 0.298 -2.723 1.00 91.62 103 ASP A C 1
ATOM 870 O O . ASP A 1 103 ? -12.411 -0.160 -3.783 1.00 91.62 103 ASP A O 1
ATOM 874 N N . CYS A 1 104 ? -11.344 -0.464 -1.830 1.00 92.19 104 CYS A N 1
ATOM 875 C CA . CYS A 1 104 ? -10.981 -1.873 -2.072 1.00 92.19 104 CYS A CA 1
ATOM 876 C C . CYS A 1 104 ? -11.702 -2.859 -1.134 1.00 92.19 104 CYS A C 1
ATOM 878 O O . CYS A 1 104 ? -11.452 -4.063 -1.192 1.00 92.19 104 CYS A O 1
ATOM 880 N N . GLY A 1 105 ? -12.601 -2.367 -0.274 1.00 91.88 105 GLY A N 1
ATOM 881 C CA . GLY A 1 105 ? -13.411 -3.191 0.622 1.00 91.88 105 GLY A CA 1
ATOM 882 C C . GLY A 1 105 ? -12.625 -3.844 1.758 1.00 91.88 105 GLY A C 1
ATOM 883 O O . GLY A 1 105 ? -13.055 -4.878 2.270 1.00 91.88 105 GLY A O 1
ATOM 884 N N . SER A 1 106 ? -11.460 -3.310 2.137 1.00 93.25 106 SER A N 1
ATOM 885 C CA . SER A 1 106 ? -10.757 -3.767 3.342 1.00 93.25 106 SER A CA 1
ATOM 886 C C . SER A 1 106 ? -11.585 -3.508 4.607 1.00 93.25 106 SER A C 1
ATOM 888 O O . SER A 1 106 ? -12.339 -2.533 4.650 1.00 93.25 106 SER A O 1
ATOM 890 N N . PRO A 1 107 ? -11.461 -4.348 5.653 1.00 92.62 107 PRO A N 1
ATOM 891 C CA . PRO A 1 107 ? -12.241 -4.182 6.874 1.00 92.62 107 PRO A CA 1
ATOM 892 C C . PRO A 1 107 ? -11.944 -2.860 7.581 1.00 92.62 107 PRO A C 1
ATOM 894 O O . PRO A 1 107 ? -10.785 -2.458 7.729 1.00 92.62 107 PRO A O 1
ATOM 897 N N . ARG A 1 108 ? -12.994 -2.223 8.099 1.00 89.25 108 ARG A N 1
ATOM 898 C CA . ARG A 1 108 ? -12.888 -0.979 8.865 1.00 89.25 108 ARG A CA 1
ATOM 899 C C . ARG A 1 108 ? -12.000 -1.164 10.100 1.00 89.25 108 ARG A C 1
ATOM 901 O O . ARG A 1 108 ? -11.085 -0.382 10.349 1.00 89.25 108 ARG A O 1
ATOM 908 N N . GLU A 1 109 ? -12.213 -2.262 10.817 1.00 92.06 109 GLU A N 1
ATOM 909 C CA . GLU A 1 109 ? -11.505 -2.619 12.048 1.00 92.06 109 GLU A CA 1
ATOM 910 C C . GLU A 1 109 ? -10.016 -2.886 11.804 1.00 92.06 109 GLU A C 1
ATOM 912 O O . GLU A 1 109 ? -9.194 -2.748 12.712 1.00 92.06 109 GLU A O 1
ATOM 917 N N . TRP A 1 110 ? -9.645 -3.281 10.582 1.00 93.81 110 TRP A N 1
ATOM 918 C CA . TRP A 1 110 ? -8.242 -3.391 10.198 1.00 93.81 110 TRP A CA 1
ATOM 919 C C . TRP A 1 110 ? -7.593 -2.004 10.152 1.00 93.81 110 TRP A C 1
ATOM 921 O O . TRP A 1 110 ? -6.570 -1.799 10.801 1.00 93.81 110 TRP A O 1
ATOM 931 N N . ALA A 1 111 ? -8.209 -1.026 9.490 1.00 91.94 111 ALA A N 1
ATOM 932 C CA . ALA A 1 111 ? -7.647 0.320 9.408 1.00 91.94 111 ALA A CA 1
ATOM 933 C C . ALA A 1 111 ? -7.586 1.037 10.764 1.00 91.94 111 ALA A C 1
ATOM 935 O O . ALA A 1 111 ? -6.546 1.604 11.097 1.00 91.94 111 ALA A O 1
ATOM 936 N N . GLU A 1 112 ? -8.636 0.953 11.583 1.00 89.62 112 GLU A N 1
ATOM 937 C CA . GLU A 1 112 ? -8.644 1.554 12.929 1.00 89.62 112 GLU A CA 1
ATOM 938 C C . GLU A 1 112 ? -7.546 0.975 13.825 1.00 89.62 112 GLU A C 1
ATOM 940 O O . GLU A 1 112 ? -6.946 1.681 14.637 1.00 89.62 112 GLU A O 1
ATOM 945 N N . ARG A 1 113 ? -7.245 -0.315 13.652 1.00 93.62 113 ARG A N 1
ATO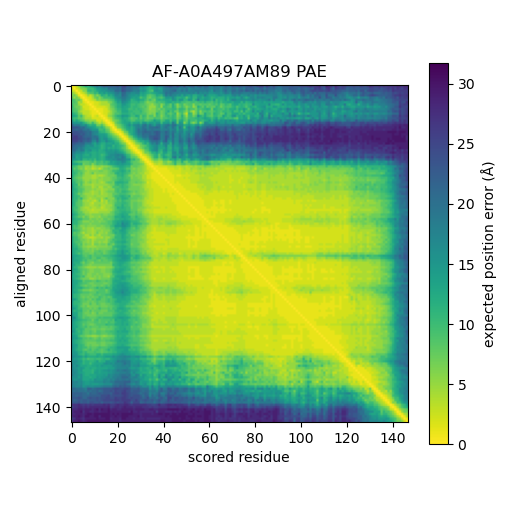M 946 C CA . ARG A 1 113 ? -6.183 -0.990 14.389 1.00 93.62 113 ARG A CA 1
ATOM 947 C C . ARG A 1 113 ? -4.791 -0.620 13.880 1.00 93.62 113 ARG A C 1
ATOM 949 O O . ARG A 1 113 ? -3.865 -0.563 14.688 1.00 93.62 113 ARG A O 1
ATOM 956 N N . GLU A 1 114 ? -4.608 -0.437 12.574 1.00 94.38 114 GLU A N 1
ATOM 957 C CA . GLU A 1 114 ? -3.276 -0.307 11.974 1.00 94.38 114 GLU A CA 1
ATOM 958 C C . GLU A 1 114 ? -2.821 1.138 11.717 1.00 94.38 114 GLU A C 1
ATOM 960 O O . GLU A 1 114 ? -1.638 1.421 11.916 1.00 94.38 114 GLU A O 1
ATOM 965 N N . ILE A 1 115 ? -3.715 2.073 11.361 1.00 90.62 115 ILE A N 1
ATOM 966 C CA . ILE A 1 115 ? -3.358 3.490 11.126 1.00 90.62 115 ILE A CA 1
ATOM 967 C C . ILE A 1 115 ? -2.578 4.092 12.312 1.00 90.62 115 ILE A C 1
ATOM 969 O O . ILE A 1 115 ? -1.523 4.683 12.072 1.00 90.62 115 ILE A O 1
ATOM 973 N N . PRO A 1 116 ? -2.983 3.903 13.587 1.00 87.94 116 PRO A N 1
ATOM 974 C CA . PRO A 1 116 ? -2.252 4.469 14.726 1.00 87.94 116 PRO A CA 1
ATOM 975 C C . PRO A 1 116 ? -0.846 3.887 14.932 1.00 87.94 116 PRO A C 1
ATOM 977 O O . PRO A 1 116 ? -0.044 4.460 15.667 1.00 87.94 116 PRO A O 1
ATOM 980 N N . LYS A 1 117 ? -0.539 2.732 14.328 1.00 89.62 117 LYS A N 1
ATOM 981 C CA . LYS A 1 117 ? 0.762 2.057 14.459 1.00 89.62 117 LYS A CA 1
ATOM 982 C C . LYS A 1 117 ? 1.748 2.445 13.361 1.00 89.62 117 LYS A C 1
ATOM 984 O O . LYS A 1 117 ? 2.927 2.090 13.456 1.00 89.62 117 LYS A O 1
ATOM 989 N N . VAL A 1 118 ? 1.279 3.125 12.316 1.00 88.06 118 VAL A N 1
ATOM 990 C CA . VAL A 1 118 ? 2.110 3.581 11.203 1.00 88.06 118 VAL A CA 1
ATOM 991 C C . VAL A 1 118 ? 3.201 4.524 11.717 1.00 88.06 118 VAL A C 1
ATOM 993 O O . VAL A 1 118 ? 2.934 5.475 12.445 1.00 88.06 118 VAL A O 1
ATOM 996 N N . LYS A 1 119 ? 4.451 4.263 11.316 1.00 83.94 119 LYS A N 1
ATOM 997 C CA . LYS A 1 119 ? 5.639 5.007 11.781 1.00 83.94 119 LYS A CA 1
ATOM 998 C C . LYS A 1 119 ? 6.190 6.014 10.770 1.00 83.94 119 LYS A C 1
ATOM 1000 O O . LYS A 1 119 ? 7.147 6.716 11.082 1.00 83.94 119 LYS A O 1
ATOM 1005 N N . VAL A 1 120 ? 5.641 6.042 9.558 1.00 86.38 120 VAL A N 1
ATOM 1006 C CA . VAL A 1 120 ? 6.128 6.849 8.430 1.00 86.38 120 VAL A CA 1
ATOM 1007 C C . VAL A 1 120 ? 4.954 7.545 7.741 1.00 86.38 120 VAL A C 1
ATOM 1009 O O . VAL A 1 120 ? 3.853 7.003 7.716 1.00 86.38 120 VAL A O 1
ATOM 1012 N N . GLY A 1 121 ? 5.182 8.739 7.193 1.00 84.44 121 GLY A N 1
ATOM 1013 C CA . GLY A 1 121 ? 4.132 9.551 6.568 1.00 84.44 121 GLY A CA 1
ATOM 1014 C C . GLY A 1 121 ? 3.363 10.424 7.561 1.00 84.44 121 GLY A C 1
ATOM 1015 O O . GLY A 1 121 ? 3.918 10.833 8.581 1.00 84.44 121 GLY A O 1
ATOM 1016 N N . ASP A 1 122 ? 2.097 10.717 7.246 1.00 81.38 122 ASP A N 1
ATOM 1017 C CA . ASP A 1 122 ? 1.217 11.563 8.062 1.00 81.38 122 ASP A CA 1
ATOM 1018 C C . ASP A 1 122 ? -0.023 10.778 8.538 1.00 81.38 122 ASP A C 1
ATOM 1020 O O . ASP A 1 122 ? -1.098 10.843 7.927 1.00 81.38 122 ASP A O 1
ATOM 1024 N N . PRO A 1 123 ? 0.105 10.015 9.640 1.00 78.94 123 PRO A N 1
ATOM 1025 C CA . PRO A 1 123 ? -1.021 9.282 10.211 1.00 78.94 123 PRO A CA 1
ATOM 1026 C C . PRO A 1 123 ? -2.108 10.208 10.775 1.00 78.94 123 PRO A C 1
ATOM 1028 O O . PRO A 1 123 ? -3.271 9.811 10.834 1.00 78.94 123 PRO A O 1
ATOM 1031 N N . THR A 1 124 ? -1.769 11.449 11.141 1.00 79.19 124 THR A N 1
ATOM 1032 C CA . THR A 1 124 ? -2.734 12.417 11.685 1.00 79.19 124 THR A CA 1
ATOM 1033 C C . THR A 1 124 ? -3.708 12.859 10.601 1.00 79.19 124 THR A C 1
ATOM 1035 O O . THR A 1 124 ? -4.917 12.885 10.825 1.00 79.19 124 THR A O 1
ATOM 1038 N N . TRP A 1 125 ? -3.195 13.146 9.402 1.00 76.94 125 TRP A N 1
ATOM 1039 C CA . TRP A 1 125 ? -4.022 13.484 8.247 1.00 76.94 125 TRP A CA 1
ATOM 1040 C C . TRP A 1 125 ? -4.913 12.320 7.805 1.00 76.94 125 TRP A C 1
ATOM 1042 O O . TRP A 1 125 ? -6.091 12.518 7.512 1.00 76.94 125 TRP A O 1
ATOM 1052 N N . ALA A 1 126 ? -4.396 11.091 7.815 1.00 75.69 126 ALA A N 1
ATOM 1053 C CA . ALA A 1 126 ? -5.198 9.914 7.495 1.00 75.69 126 ALA A CA 1
ATOM 1054 C C . ALA A 1 126 ? -6.325 9.683 8.515 1.00 75.69 126 ALA A C 1
ATOM 1056 O O . ALA A 1 126 ? -7.451 9.396 8.120 1.00 75.69 126 ALA A O 1
ATOM 1057 N N . MET A 1 127 ? -6.058 9.870 9.812 1.00 77.88 127 MET A N 1
ATOM 1058 C CA . MET A 1 127 ? -7.098 9.828 10.846 1.00 77.88 127 MET A CA 1
ATOM 1059 C C . MET A 1 127 ? -8.116 10.959 10.674 1.00 77.88 127 MET A C 1
ATOM 1061 O O . MET A 1 127 ? -9.310 10.728 10.828 1.00 77.88 127 MET A O 1
ATOM 1065 N N . PHE A 1 128 ? -7.678 12.168 10.316 1.00 80.06 128 PHE A N 1
ATOM 1066 C CA . PHE A 1 128 ? -8.591 13.258 9.976 1.00 80.06 128 PHE A CA 1
ATOM 1067 C C . PHE A 1 128 ? -9.512 12.852 8.817 1.00 80.06 128 PHE A C 1
ATOM 1069 O O . PHE A 1 128 ? -10.729 12.904 8.960 1.00 80.06 128 PHE A O 1
ATOM 1076 N N . LEU A 1 129 ? -8.963 12.364 7.700 1.00 74.50 129 LEU A N 1
ATOM 1077 C CA . LEU A 1 129 ? -9.770 11.872 6.581 1.00 74.50 129 LEU A CA 1
ATOM 1078 C C . LEU A 1 129 ? -10.724 10.762 7.022 1.00 74.50 129 LEU A C 1
ATOM 1080 O O . LEU A 1 129 ? -11.897 10.808 6.669 1.00 74.50 129 LEU A O 1
ATOM 1084 N N . TRP A 1 130 ? -10.253 9.818 7.833 1.00 76.88 130 TRP A N 1
ATOM 1085 C CA . TRP A 1 130 ? -11.057 8.735 8.390 1.00 76.88 130 TRP A CA 1
ATOM 1086 C C . TRP A 1 130 ? -12.299 9.250 9.133 1.00 76.88 130 TRP A C 1
ATOM 1088 O O . TRP A 1 130 ? -13.422 8.952 8.722 1.00 76.88 130 TRP A O 1
ATOM 1098 N N . PHE A 1 131 ? -12.107 10.102 10.147 1.00 75.56 131 PHE A N 1
ATOM 1099 C CA . PHE A 1 131 ? -13.196 10.702 10.928 1.00 75.56 131 PHE A CA 1
ATOM 1100 C C . PHE A 1 131 ? -14.137 11.560 10.071 1.00 75.56 131 PHE A C 1
ATOM 1102 O O . PHE A 1 131 ? -15.342 11.591 10.306 1.00 75.56 131 PHE A O 1
ATOM 1109 N N . PHE A 1 132 ? -13.613 12.264 9.064 1.00 71.69 132 PHE A N 1
ATOM 1110 C CA . PHE A 1 132 ? -14.419 13.169 8.244 1.00 71.69 132 PHE A CA 1
ATOM 1111 C C . PHE A 1 132 ? -15.120 12.510 7.053 1.00 71.69 132 PHE A C 1
ATOM 1113 O O . PHE A 1 132 ? -15.960 13.146 6.421 1.00 71.69 132 PHE A O 1
ATOM 1120 N N . THR A 1 133 ? -14.784 11.273 6.699 1.00 68.69 133 THR A N 1
ATOM 1121 C CA . THR A 1 133 ? -15.332 10.639 5.490 1.00 68.69 133 THR A CA 1
ATOM 1122 C C . THR A 1 133 ? -16.038 9.333 5.793 1.00 68.69 133 THR A C 1
ATOM 1124 O O . THR A 1 133 ? -17.166 9.169 5.347 1.00 68.69 133 THR A O 1
ATOM 1127 N N . VAL A 1 134 ? -15.448 8.439 6.587 1.00 63.81 134 VAL A N 1
ATOM 1128 C CA . VAL A 1 134 ? -16.051 7.134 6.891 1.00 63.81 134 VAL A CA 1
ATOM 1129 C C . VAL A 1 134 ? -17.205 7.312 7.876 1.00 63.81 134 VAL A C 1
ATOM 1131 O O . VAL A 1 134 ? -18.331 6.923 7.577 1.00 63.81 134 VAL A O 1
ATOM 1134 N N . ASP A 1 135 ? -16.980 8.026 8.984 1.00 62.75 135 ASP A N 1
ATOM 1135 C CA . ASP A 1 135 ? -18.042 8.279 9.968 1.00 62.75 135 ASP A CA 1
ATOM 1136 C C . ASP A 1 135 ? -19.144 9.205 9.424 1.00 62.75 135 ASP A C 1
ATOM 1138 O O . ASP A 1 135 ? -20.316 9.062 9.773 1.00 62.75 135 ASP A O 1
ATOM 1142 N N . LEU A 1 136 ? -18.809 10.144 8.534 1.00 56.38 136 LEU A N 1
ATOM 1143 C CA . LEU A 1 136 ? -19.780 11.062 7.921 1.00 56.38 136 LEU A CA 1
ATOM 1144 C C . LEU A 1 136 ? -20.634 10.397 6.828 1.00 56.38 136 LEU A C 1
ATOM 1146 O O . LEU A 1 136 ? -21.822 10.706 6.724 1.00 56.38 136 LEU A O 1
ATOM 1150 N N . LEU A 1 137 ? -20.066 9.478 6.039 1.00 55.66 137 LEU A N 1
ATOM 1151 C CA . LEU A 1 137 ? -20.820 8.708 5.042 1.00 55.66 137 LEU A CA 1
ATOM 1152 C C . LEU A 1 137 ? -21.778 7.706 5.701 1.00 55.66 137 LEU A C 1
ATOM 1154 O O . LEU A 1 137 ? -22.888 7.521 5.206 1.00 55.66 137 LEU A O 1
ATOM 1158 N N . GLU A 1 138 ? -21.386 7.105 6.827 1.00 57.28 138 GLU A N 1
ATOM 1159 C CA . GLU A 1 138 ? -22.207 6.116 7.537 1.00 57.28 138 GLU A CA 1
ATOM 1160 C C . GLU A 1 138 ? -23.244 6.750 8.481 1.00 57.28 138 GLU A C 1
ATOM 1162 O O . GLU A 1 138 ? -24.336 6.208 8.647 1.00 57.28 138 GLU A O 1
ATOM 1167 N N . SER A 1 139 ? -22.956 7.916 9.071 1.00 57.22 139 SER A N 1
ATOM 1168 C CA . SER A 1 139 ? -23.893 8.588 9.988 1.00 57.22 139 SER A CA 1
ATOM 1169 C C . SER A 1 139 ? -25.031 9.337 9.288 1.00 57.22 139 SER A C 1
ATOM 1171 O O . SER A 1 139 ? -26.014 9.692 9.941 1.00 57.22 139 SER A O 1
ATOM 1173 N N . GLY A 1 140 ? -24.922 9.625 7.985 1.00 54.91 140 GLY A N 1
ATOM 1174 C CA . GLY A 1 140 ? -25.916 10.417 7.249 1.00 54.91 140 GLY A CA 1
ATOM 1175 C C . GLY A 1 140 ? -26.130 11.836 7.804 1.00 54.91 140 GLY A C 1
ATOM 1176 O O . GLY A 1 140 ? -27.092 12.508 7.427 1.00 54.91 140 GLY A O 1
ATOM 1177 N N . GLN A 1 141 ? -25.270 12.308 8.714 1.00 50.84 141 GLN A N 1
ATOM 1178 C CA . GLN A 1 141 ? -25.457 13.577 9.408 1.00 50.84 141 GLN A CA 1
ATOM 1179 C C . GLN A 1 141 ? -24.633 14.698 8.773 1.00 50.84 141 GLN A C 1
ATOM 1181 O O . GLN A 1 141 ? -23.417 14.775 8.905 1.00 50.84 141 GLN A O 1
ATOM 1186 N N . SER A 1 142 ? -25.334 15.629 8.121 1.00 40.22 142 SER A N 1
ATOM 1187 C CA . SER A 1 142 ? -24.800 16.937 7.740 1.00 40.22 142 SER A CA 1
ATOM 1188 C C . SER A 1 142 ? -24.627 17.803 8.989 1.00 40.22 142 SER A C 1
ATOM 1190 O O . SER A 1 142 ? -25.610 18.285 9.553 1.00 40.22 142 SER A O 1
ATOM 1192 N N . TRP A 1 143 ? -23.387 18.049 9.408 1.00 47.34 143 TRP A N 1
ATOM 1193 C CA . TRP A 1 143 ? -23.122 19.043 10.445 1.00 47.34 143 TRP A CA 1
ATOM 1194 C C . TRP A 1 143 ? -22.841 20.409 9.822 1.00 47.34 143 TRP A C 1
ATOM 1196 O O . TRP A 1 143 ? -21.828 20.643 9.165 1.00 47.34 143 TRP A O 1
ATOM 1206 N N . ARG A 1 144 ? -23.768 21.342 10.067 1.00 40.75 144 ARG A N 1
ATOM 1207 C CA . ARG A 1 144 ? -23.486 22.778 10.048 1.00 40.75 144 ARG A CA 1
ATOM 1208 C C . ARG A 1 144 ? -22.568 23.071 11.231 1.00 40.75 144 ARG A C 1
ATOM 1210 O O . ARG A 1 144 ? -22.960 22.834 12.369 1.00 40.75 144 ARG A O 1
ATOM 1217 N N . PHE A 1 145 ? -21.390 23.628 10.969 1.00 36.94 145 PHE A N 1
ATOM 1218 C CA . PHE A 1 145 ? -20.568 24.237 12.011 1.00 36.94 145 PHE A CA 1
ATOM 1219 C C . PHE A 1 145 ? -21.390 25.335 12.706 1.00 36.94 145 PHE A C 1
ATOM 1221 O O . PHE A 1 145 ? -21.686 26.366 12.097 1.00 36.94 145 PHE A O 1
ATOM 1228 N N . GLN A 1 146 ? -21.802 25.112 13.955 1.00 39.47 146 GLN A N 1
ATOM 1229 C CA . GLN A 1 146 ? -22.201 26.212 14.828 1.00 39.47 146 GLN A CA 1
ATOM 1230 C C . GLN A 1 146 ? -20.935 26.806 15.449 1.00 39.47 146 GLN A C 1
ATOM 1232 O O . GLN A 1 146 ? -20.062 26.072 15.908 1.00 39.47 146 GLN A O 1
ATOM 1237 N N . LYS A 1 147 ? -20.838 28.131 15.313 1.00 43.41 147 LYS A N 1
ATOM 1238 C CA . LYS A 1 147 ? -19.720 28.990 15.712 1.00 43.41 147 LYS A CA 1
ATOM 1239 C C . LYS A 1 147 ? -19.540 29.059 17.220 1.00 43.41 147 LYS A C 1
ATOM 1241 O O . LYS A 1 147 ? -20.575 29.027 17.920 1.00 43.41 147 LYS A O 1
#

Mean predicted aligned error: 10.07 Å

Sequence (147 aa):
MYYIYESRKIAYVMFHYPLKNTHHGEVPETVQEISTWEDFINQYPHLRPMVEQYLEEATTGNPAYEMFYIVRHCGTSREWAEREILRVKAGNPAEAIYHMVRDCGSPREWAEREIPKVKVGDPTWAMFLWFFTVDLLESGQSWRFQK

Secondary structure (DSSP, 8-state):
--HHHHHHHHHHHHHHS--TT--S----S-GGG--SHHHHHHH-GGGHHHHHHHHHH--SS-HHHHHHHHHHHH---HHHHHHHGGG-SSS-HHHHHHHHHHHH---HHHHHHHGGG--SS-HHHHHHHHHHHHHHHHH--------

pLDDT: mean 76.56, std 18.06, range [36.94, 96.94]

Foldseek 3Di:
DQQVVQLVLLVCLLPPPPPPPDDDDDSPPDSPPDRDPLSVCVVPVVSVVSLLVCLLPDQEDASLQNLLVCVQRVVDDLVSSLVSLLVHNEHASLQSLLSCVVRVVDDPVSSVVRLVVRPYDCSVVSVVCCCVPVVCVVVVDDDDDDD